Protein AF-A0A4S4DAQ2-F1 (afdb_monomer_lite)

Sequence (140 aa):
MPAEISKAKQNSENAVLAWLSIIAYRNKDKKPGEKLVSVSNVVKEHWASYGRNFFSRYDYEECESEGANKMIDYLRDLVSKSKSGDKYGKFENAYIEQFEPDVSKHDMDAQTALKPLIDPALSVSKLKDFTGREKPTVIT

Radius of gyration: 20.86 Å; chains: 1; bounding box: 47×34×51 Å

Secondary structure (DSSP, 8-state):
-HHHHHHHHHHHHHHHHHHHHHHHHHTTTPPTTSPPPPHHHHHHHHHHHH-EEEE--EE--S--HHHHHHHHHHHHHHHHH--TT--BTTBSS--SEEEE--GGGTTS-HHHHHHHHHHHHHHHHTHHHHH--SS-SEE-

pLDDT: mean 87.18, std 13.5, range [43.41, 98.0]

InterPro domains:
  IPR036900 Alpha-D-phosphohexomutase, C-terminal domain superfamily [SSF55957] (52-140)
  IPR045244 Phosphoglucomutase [PTHR22573] (15-88)

Structure (mmCIF, N/CA/C/O backbone):
data_AF-A0A4S4DAQ2-F1
#
_entry.id   AF-A0A4S4DAQ2-F1
#
loop_
_atom_site.group_PDB
_atom_site.id
_atom_site.type_symbol
_atom_site.label_atom_id
_atom_site.label_alt_id
_atom_site.label_comp_id
_atom_site.label_asym_id
_atom_site.label_entity_id
_atom_site.label_seq_id
_atom_site.pdbx_PDB_ins_code
_atom_site.Cartn_x
_atom_site.Cartn_y
_atom_site.Cartn_z
_atom_site.occupancy
_atom_site.B_iso_or_equiv
_atom_site.auth_seq_id
_atom_site.auth_comp_id
_atom_site.auth_asym_id
_atom_site.auth_atom_id
_atom_site.pdbx_PDB_model_num
ATOM 1 N N . MET A 1 1 ? -25.386 -10.748 -9.721 1.00 51.75 1 MET A N 1
ATOM 2 C CA . MET A 1 1 ? -24.046 -11.241 -9.327 1.00 51.75 1 MET A CA 1
ATOM 3 C C . MET A 1 1 ? -23.146 -11.782 -10.456 1.00 51.75 1 MET A C 1
ATOM 5 O O . MET A 1 1 ? -21.947 -11.748 -10.235 1.00 51.75 1 MET A O 1
ATOM 9 N N . PRO A 1 2 ? -23.595 -12.206 -11.663 1.00 54.00 2 PRO A N 1
ATOM 10 C CA . PRO A 1 2 ? -22.649 -12.658 -12.710 1.00 54.00 2 PRO A CA 1
ATOM 11 C C . PRO A 1 2 ? -21.904 -11.534 -13.461 1.00 54.00 2 PRO A C 1
ATOM 13 O O . PRO A 1 2 ? -20.802 -11.741 -13.959 1.00 54.00 2 PRO A O 1
ATOM 16 N N . ALA A 1 3 ? -22.493 -10.338 -13.561 1.00 52.81 3 ALA A N 1
ATOM 17 C CA . ALA A 1 3 ? -21.988 -9.271 -14.434 1.00 52.81 3 ALA A CA 1
ATOM 18 C C . ALA A 1 3 ? -20.726 -8.546 -13.915 1.00 52.81 3 ALA A C 1
ATOM 20 O O . ALA A 1 3 ? -19.986 -7.966 -14.708 1.00 52.81 3 ALA A O 1
ATOM 21 N N . GLU A 1 4 ? -20.456 -8.576 -12.607 1.00 52.09 4 GLU A N 1
ATOM 22 C CA . GLU A 1 4 ? -19.314 -7.862 -12.008 1.00 52.09 4 GLU A CA 1
ATOM 23 C C . GLU A 1 4 ? -17.994 -8.628 -12.154 1.00 52.09 4 GLU A C 1
ATOM 25 O O . GLU A 1 4 ? -16.958 -8.026 -12.442 1.00 52.09 4 GLU A O 1
ATOM 30 N N . ILE A 1 5 ? -18.041 -9.963 -12.087 1.00 54.28 5 ILE A N 1
ATOM 31 C CA . ILE A 1 5 ? -16.864 -10.832 -12.252 1.00 54.28 5 ILE A CA 1
ATOM 32 C C . ILE A 1 5 ? -16.280 -10.696 -13.672 1.00 54.28 5 ILE A C 1
ATOM 34 O O . ILE A 1 5 ? -15.062 -10.671 -13.854 1.00 54.28 5 ILE A O 1
ATOM 38 N N . SER A 1 6 ? -17.137 -10.518 -14.684 1.00 58.50 6 SER A N 1
ATOM 39 C CA . SER A 1 6 ? -16.714 -10.337 -16.080 1.00 58.50 6 SER A CA 1
ATOM 40 C C . SER A 1 6 ? -15.967 -9.019 -16.323 1.00 58.50 6 SER A C 1
ATOM 42 O O . SER A 1 6 ? -15.062 -8.984 -17.154 1.00 58.50 6 SER A O 1
ATOM 44 N N . LYS A 1 7 ? -16.319 -7.937 -15.615 1.00 56.47 7 LYS A N 1
ATOM 45 C CA . LYS A 1 7 ? -15.657 -6.628 -15.766 1.00 56.47 7 LYS A CA 1
ATOM 46 C C . LYS A 1 7 ? -14.307 -6.581 -15.051 1.00 56.47 7 LYS A C 1
ATOM 48 O O . LYS A 1 7 ? -13.353 -6.039 -15.598 1.00 56.47 7 LYS A O 1
ATOM 53 N N . ALA A 1 8 ? -14.206 -7.183 -13.865 1.00 59.75 8 ALA A N 1
ATOM 54 C CA . ALA A 1 8 ? -12.947 -7.252 -13.121 1.00 59.75 8 ALA A CA 1
ATOM 55 C C . ALA A 1 8 ? -11.853 -8.002 -13.907 1.00 59.75 8 ALA A C 1
ATOM 57 O O . ALA A 1 8 ? -10.718 -7.534 -13.984 1.00 59.75 8 ALA A O 1
ATOM 58 N N . LYS A 1 9 ? -12.217 -9.110 -14.567 1.00 56.66 9 LYS A N 1
ATOM 59 C CA . LYS A 1 9 ? -11.291 -9.903 -15.389 1.00 56.66 9 LYS A CA 1
ATOM 60 C C . LYS A 1 9 ? -10.803 -9.148 -16.637 1.00 56.66 9 LYS A C 1
ATOM 62 O O . LY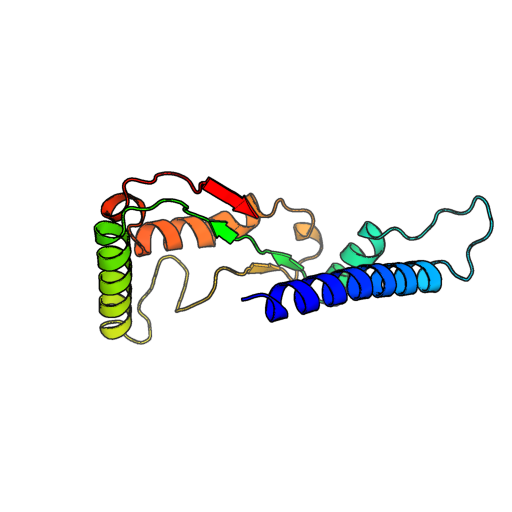S A 1 9 ? -9.604 -9.123 -16.910 1.00 56.66 9 LYS A O 1
ATOM 67 N N . GLN A 1 10 ? -11.706 -8.444 -17.327 1.00 58.31 10 GLN A N 1
ATOM 68 C CA . GLN A 1 10 ? -11.361 -7.588 -18.472 1.00 58.31 10 GLN A CA 1
ATOM 69 C C . GLN A 1 10 ? -10.384 -6.462 -18.084 1.00 58.31 10 GLN A C 1
ATOM 71 O O . GLN A 1 10 ? -9.480 -6.119 -18.846 1.00 58.31 10 GLN A O 1
ATOM 76 N N . ASN A 1 11 ? -10.534 -5.898 -16.882 1.00 66.50 11 ASN A N 1
ATOM 77 C CA . ASN A 1 11 ? -9.674 -4.819 -16.396 1.00 66.50 11 ASN A CA 1
ATOM 78 C C . ASN A 1 11 ? -8.256 -5.302 -16.051 1.00 66.50 11 ASN A C 1
ATOM 80 O O . ASN A 1 11 ? -7.293 -4.576 -16.303 1.00 66.50 11 ASN A O 1
ATOM 84 N N . SER A 1 12 ? -8.102 -6.522 -15.523 1.00 75.69 12 SER A N 1
ATOM 85 C CA . SER A 1 12 ? -6.775 -7.077 -15.217 1.00 75.69 12 SER A CA 1
ATOM 86 C C . SER A 1 12 ? -5.938 -7.357 -16.468 1.00 75.69 12 SER A C 1
ATOM 88 O O . SER A 1 12 ? -4.742 -7.075 -16.479 1.00 75.69 12 SER A O 1
ATOM 90 N N . GLU A 1 13 ? -6.557 -7.842 -17.545 1.00 84.12 13 GLU A N 1
ATOM 91 C CA . GLU A 1 13 ? -5.861 -8.112 -18.811 1.00 84.12 13 GLU A CA 1
ATOM 92 C C . GLU A 1 13 ? -5.357 -6.808 -19.452 1.00 84.12 13 GLU A C 1
ATOM 94 O O . GLU A 1 13 ? -4.206 -6.721 -19.888 1.00 84.12 13 GLU A O 1
ATOM 99 N N . ASN A 1 14 ? -6.172 -5.749 -19.400 1.00 90.38 14 ASN A N 1
ATOM 100 C CA . ASN A 1 14 ? -5.787 -4.418 -19.871 1.00 90.38 14 ASN A CA 1
ATOM 101 C C . ASN A 1 14 ? -4.612 -3.827 -19.074 1.00 90.38 14 ASN A C 1
ATOM 103 O O . ASN A 1 14 ? -3.745 -3.179 -19.659 1.00 90.38 14 ASN A O 1
ATOM 107 N N . ALA A 1 15 ? -4.541 -4.065 -17.760 1.00 92.25 15 ALA A N 1
ATOM 108 C CA . ALA A 1 15 ? -3.432 -3.588 -16.932 1.00 92.25 15 ALA A CA 1
ATOM 109 C C . ALA A 1 15 ? -2.102 -4.265 -17.299 1.00 92.25 15 ALA A C 1
ATOM 111 O O . ALA A 1 15 ? -1.068 -3.596 -17.379 1.00 92.25 15 ALA A O 1
ATOM 112 N N . VAL A 1 16 ? -2.129 -5.573 -17.576 1.00 94.56 16 VAL A N 1
ATOM 113 C CA . VAL A 1 16 ? -0.942 -6.309 -18.036 1.00 94.56 16 VAL A CA 1
ATOM 114 C C . VAL A 1 16 ? -0.473 -5.762 -19.382 1.00 94.56 16 VAL A C 1
ATOM 116 O O . VAL A 1 16 ? 0.702 -5.431 -19.528 1.00 94.56 16 VAL A O 1
ATOM 119 N N . LEU A 1 17 ? -1.380 -5.595 -20.347 1.00 95.44 17 LEU A N 1
ATOM 120 C CA . LEU A 1 17 ? -1.038 -5.046 -21.663 1.00 95.44 17 LEU A CA 1
ATOM 121 C C . LEU A 1 17 ? -0.520 -3.604 -21.584 1.00 95.44 17 LEU A C 1
ATOM 123 O O . LEU A 1 17 ? 0.417 -3.251 -22.304 1.00 95.44 17 LEU A O 1
ATOM 127 N N . ALA A 1 18 ? -1.067 -2.781 -20.687 1.00 95.75 18 ALA A N 1
ATOM 128 C CA . ALA A 1 18 ? -0.572 -1.428 -20.448 1.00 95.75 18 ALA A CA 1
ATOM 129 C C . ALA A 1 18 ? 0.871 -1.441 -19.918 1.00 95.75 18 ALA A C 1
ATOM 131 O O . ALA A 1 18 ? 1.735 -0.752 -20.465 1.00 95.75 18 ALA A O 1
ATOM 132 N N . TRP A 1 19 ? 1.171 -2.272 -18.915 1.00 97.00 19 TRP A N 1
ATOM 133 C CA . TRP A 1 19 ? 2.535 -2.414 -18.397 1.00 97.00 19 TRP A CA 1
ATOM 134 C C . TRP A 1 19 ? 3.503 -2.977 -19.435 1.00 97.00 19 TRP A C 1
ATOM 136 O O . TRP A 1 19 ? 4.611 -2.459 -19.575 1.00 97.00 19 TRP A O 1
ATOM 146 N N . LEU A 1 20 ? 3.087 -3.981 -20.210 1.00 97.12 20 LEU A N 1
ATOM 147 C CA . LEU A 1 20 ? 3.895 -4.508 -21.310 1.00 97.12 20 LEU A CA 1
ATOM 148 C C . LEU A 1 20 ? 4.182 -3.431 -22.362 1.00 97.12 20 LEU A C 1
ATOM 150 O O . LEU A 1 20 ? 5.312 -3.335 -22.831 1.00 97.12 20 LEU A O 1
ATOM 154 N N . SER A 1 21 ? 3.208 -2.572 -22.671 1.00 97.69 21 SER A N 1
ATOM 155 C CA . SER A 1 21 ? 3.388 -1.446 -23.596 1.00 97.69 21 SER A CA 1
ATOM 156 C C . SER A 1 21 ? 4.398 -0.424 -23.065 1.00 97.69 21 SER A C 1
ATOM 158 O O . SER A 1 21 ? 5.283 0.006 -23.804 1.00 97.69 21 SER A O 1
ATOM 160 N N . ILE A 1 22 ? 4.321 -0.077 -21.773 1.00 97.81 22 ILE A N 1
ATOM 161 C CA . ILE A 1 22 ? 5.289 0.814 -21.115 1.00 97.81 22 ILE A CA 1
ATOM 162 C C . ILE A 1 22 ? 6.694 0.210 -21.185 1.00 97.81 22 ILE A C 1
ATOM 164 O O . ILE A 1 22 ? 7.631 0.880 -21.613 1.00 97.81 22 ILE A O 1
ATOM 168 N N . ILE A 1 23 ? 6.852 -1.057 -20.796 1.00 97.38 23 ILE A N 1
ATOM 169 C CA . ILE A 1 23 ? 8.157 -1.728 -20.780 1.00 97.38 23 ILE A CA 1
ATOM 170 C C . ILE A 1 23 ? 8.728 -1.878 -22.192 1.00 97.38 23 ILE A C 1
ATOM 172 O O . ILE A 1 23 ? 9.919 -1.624 -22.385 1.00 97.38 23 ILE A O 1
ATOM 176 N N . ALA A 1 24 ? 7.901 -2.225 -23.181 1.00 96.94 24 ALA A N 1
ATOM 177 C CA . ALA A 1 24 ? 8.312 -2.297 -24.579 1.00 96.94 24 ALA A CA 1
ATOM 178 C C . ALA A 1 24 ? 8.796 -0.931 -25.081 1.00 96.94 24 ALA A C 1
ATOM 180 O O . ALA A 1 24 ? 9.896 -0.828 -25.619 1.00 96.94 24 ALA A O 1
ATOM 181 N N . TYR A 1 25 ? 8.034 0.138 -24.831 1.00 97.88 25 TYR A N 1
ATOM 182 C CA . TYR A 1 25 ? 8.418 1.490 -25.233 1.00 97.88 25 TYR A CA 1
ATOM 183 C C . TYR A 1 25 ? 9.718 1.957 -24.561 1.00 97.88 25 TYR A C 1
ATOM 185 O O . TYR A 1 25 ? 10.592 2.515 -25.221 1.00 97.88 25 TYR A O 1
ATOM 193 N N . ARG A 1 26 ? 9.885 1.687 -23.260 1.00 97.19 26 ARG A N 1
ATOM 194 C CA . ARG A 1 26 ? 11.090 2.032 -22.479 1.00 97.19 26 ARG A CA 1
ATOM 195 C C . ARG A 1 26 ? 12.353 1.308 -22.953 1.00 97.19 26 ARG A C 1
ATOM 197 O O . ARG A 1 26 ? 13.453 1.766 -22.656 1.00 97.19 26 ARG A O 1
ATOM 204 N N . ASN A 1 27 ? 12.200 0.197 -23.672 1.00 97.56 27 ASN A N 1
ATOM 205 C CA . ASN A 1 27 ? 13.295 -0.629 -24.174 1.00 97.56 27 ASN A CA 1
ATOM 206 C C . ASN A 1 27 ? 13.396 -0.659 -25.708 1.00 97.56 27 ASN A C 1
ATOM 208 O O . ASN A 1 27 ? 14.212 -1.408 -26.233 1.00 97.56 27 ASN A O 1
ATOM 212 N N . LYS A 1 28 ? 12.609 0.148 -26.433 1.00 96.81 28 LYS A N 1
ATOM 213 C CA . LYS A 1 28 ? 12.497 0.094 -27.905 1.00 96.81 28 LYS A CA 1
ATOM 214 C C . LYS A 1 28 ? 13.824 0.287 -28.653 1.00 96.81 28 LYS A C 1
ATOM 216 O O . LYS A 1 28 ? 13.985 -0.235 -29.749 1.00 96.81 28 LYS A O 1
ATOM 221 N N . ASP A 1 29 ? 14.763 1.007 -28.040 1.00 96.69 29 ASP A N 1
ATOM 222 C CA . ASP A 1 29 ? 16.072 1.332 -28.617 1.00 96.69 29 ASP A CA 1
ATOM 223 C C . ASP A 1 29 ? 17.198 0.415 -28.093 1.00 96.69 29 ASP A C 1
ATOM 225 O O . ASP A 1 29 ? 18.366 0.610 -28.431 1.00 96.69 29 ASP A O 1
ATOM 229 N N . LYS A 1 30 ? 16.870 -0.576 -27.245 1.00 95.50 30 LYS A N 1
ATOM 230 C CA . LYS A 1 30 ? 17.844 -1.507 -26.659 1.00 95.50 30 LYS A CA 1
ATOM 231 C C . LYS A 1 30 ? 18.201 -2.623 -27.630 1.00 95.50 30 LYS A C 1
ATOM 233 O O . LYS A 1 30 ? 17.331 -3.230 -28.253 1.00 95.50 30 LYS A O 1
ATOM 238 N N . LYS A 1 31 ? 19.491 -2.940 -27.715 1.00 94.44 31 LYS A N 1
ATOM 239 C CA . LYS A 1 31 ? 19.999 -4.043 -28.545 1.00 94.44 31 LYS A CA 1
ATOM 240 C C . LYS A 1 31 ? 20.034 -5.365 -27.769 1.00 94.44 31 LYS A C 1
ATOM 242 O O . LYS A 1 31 ? 20.133 -5.349 -26.540 1.00 94.44 31 LYS A O 1
ATOM 247 N N . PRO A 1 32 ? 20.008 -6.524 -28.458 1.00 92.50 32 PRO A N 1
ATOM 248 C CA . PRO A 1 32 ? 20.215 -7.816 -27.809 1.00 92.50 32 PRO A CA 1
ATOM 249 C C . PRO A 1 32 ? 21.508 -7.828 -26.981 1.00 92.50 32 PRO A C 1
ATOM 251 O O . PRO A 1 32 ? 22.571 -7.465 -27.478 1.00 92.50 32 PRO A O 1
ATOM 254 N N . GLY A 1 33 ? 21.403 -8.235 -25.715 1.00 92.12 33 GLY A N 1
ATOM 255 C CA . GLY A 1 33 ? 22.521 -8.254 -24.765 1.00 92.12 33 GLY A CA 1
ATOM 256 C C . GLY A 1 33 ? 22.695 -6.975 -23.937 1.00 92.12 33 GLY A C 1
ATOM 257 O O . GLY A 1 33 ? 23.444 -6.994 -22.962 1.00 92.12 33 GLY A O 1
ATOM 258 N N . GLU A 1 34 ? 21.992 -5.882 -24.250 1.00 95.81 34 GLU A N 1
ATOM 259 C CA . GLU A 1 34 ? 21.991 -4.688 -23.401 1.00 95.81 34 GLU A CA 1
ATOM 260 C C . GLU A 1 34 ? 21.097 -4.863 -22.167 1.00 95.81 34 GLU A C 1
ATOM 262 O O . GLU A 1 34 ? 20.073 -5.550 -22.188 1.00 95.81 34 GLU A O 1
ATOM 267 N N . LYS A 1 35 ? 21.458 -4.185 -21.071 1.00 95.69 35 LYS A N 1
ATOM 268 C CA . LYS A 1 35 ? 20.641 -4.169 -19.856 1.00 95.69 35 LYS A CA 1
ATOM 269 C C . LYS A 1 35 ? 19.311 -3.458 -20.125 1.00 95.69 35 LYS A C 1
ATOM 271 O O . LYS A 1 35 ? 19.286 -2.269 -20.457 1.00 95.69 35 LYS A O 1
ATOM 276 N N . LEU A 1 36 ? 18.221 -4.192 -19.930 1.00 96.44 36 LEU A N 1
ATOM 277 C CA . LEU A 1 36 ? 16.860 -3.685 -20.069 1.00 96.44 36 LEU A CA 1
ATOM 278 C C . LEU A 1 36 ? 16.439 -2.848 -18.852 1.00 96.44 36 LEU A C 1
ATOM 280 O O . LEU A 1 36 ? 16.869 -3.089 -17.722 1.00 96.44 36 LEU A O 1
ATOM 284 N N . VAL A 1 37 ? 15.554 -1.884 -19.095 1.00 97.19 37 VAL A N 1
ATOM 285 C CA . VAL A 1 37 ? 14.793 -1.162 -18.074 1.00 97.19 37 VAL A CA 1
ATOM 286 C C . VAL A 1 37 ? 13.731 -2.108 -17.518 1.00 97.19 37 VAL A C 1
ATOM 288 O O . VAL A 1 37 ? 12.843 -2.551 -18.249 1.00 97.19 37 VAL A O 1
ATOM 291 N N . SER A 1 38 ? 13.831 -2.419 -16.227 1.00 97.06 38 SER A N 1
ATOM 292 C CA . SER A 1 38 ? 12.876 -3.272 -15.512 1.00 97.06 38 SER A CA 1
ATOM 293 C C . SER A 1 38 ? 11.685 -2.478 -14.970 1.00 97.06 38 SER A C 1
ATOM 295 O O . SER A 1 38 ? 11.754 -1.257 -14.830 1.00 97.06 38 SER A O 1
ATOM 297 N N . VAL A 1 39 ? 10.620 -3.175 -14.558 1.00 97.62 39 VAL A N 1
ATOM 298 C CA . VAL A 1 39 ? 9.497 -2.569 -13.815 1.00 97.62 39 VAL A CA 1
ATOM 299 C C . VAL A 1 39 ? 9.995 -1.816 -12.577 1.00 97.62 39 VAL A C 1
ATOM 301 O O . VAL A 1 39 ? 9.563 -0.693 -12.337 1.00 97.62 39 VAL A O 1
ATOM 304 N N . SER A 1 40 ? 10.960 -2.377 -11.837 1.00 96.69 40 SER A N 1
ATOM 305 C CA . SER A 1 40 ? 11.546 -1.710 -10.667 1.00 96.69 40 SER A CA 1
ATOM 306 C C . SER A 1 40 ? 12.218 -0.387 -11.038 1.00 96.69 40 SER A C 1
ATOM 308 O O . SER A 1 40 ? 12.043 0.598 -10.328 1.00 96.69 40 SER A O 1
ATOM 310 N N . ASN A 1 41 ? 12.925 -0.325 -12.173 1.00 97.44 41 ASN A N 1
ATOM 311 C CA . ASN A 1 41 ? 13.506 0.933 -12.647 1.00 97.44 41 ASN A CA 1
ATOM 312 C C . ASN A 1 41 ? 12.417 1.959 -12.966 1.00 97.44 41 ASN A C 1
ATOM 314 O O . ASN A 1 41 ? 12.512 3.093 -12.511 1.00 97.44 41 ASN A O 1
ATOM 318 N N . VAL A 1 42 ? 11.356 1.547 -13.670 1.00 98.00 42 VAL A N 1
ATOM 319 C CA . VAL A 1 42 ? 10.234 2.440 -13.999 1.00 98.00 42 VAL A CA 1
ATOM 320 C C . VAL A 1 42 ? 9.586 3.010 -12.740 1.00 98.00 42 VAL A C 1
ATOM 322 O O . VAL A 1 42 ? 9.359 4.215 -12.664 1.00 98.00 42 VAL A O 1
ATOM 325 N N . VAL A 1 43 ? 9.319 2.160 -11.749 1.00 97.12 43 VAL A N 1
ATOM 326 C CA . VAL A 1 43 ? 8.694 2.563 -10.485 1.00 97.12 43 VAL A CA 1
ATOM 327 C C . VAL A 1 43 ? 9.611 3.482 -9.676 1.00 97.12 43 VAL A C 1
ATOM 329 O O . VAL A 1 43 ? 9.157 4.523 -9.213 1.00 97.12 43 VAL A O 1
ATOM 332 N N . LYS A 1 44 ? 10.905 3.161 -9.552 1.00 96.69 44 LYS A N 1
ATOM 333 C CA . LYS A 1 44 ? 11.864 4.006 -8.822 1.00 96.69 44 LYS A CA 1
ATOM 334 C C . LYS A 1 44 ? 12.059 5.372 -9.478 1.00 96.69 44 LYS A C 1
ATOM 336 O O . LYS A 1 44 ? 12.127 6.373 -8.777 1.00 96.69 44 LYS A O 1
ATOM 341 N N . GLU A 1 45 ? 12.102 5.438 -10.807 1.00 97.31 45 GLU A N 1
ATOM 342 C CA . GLU A 1 45 ? 12.161 6.712 -11.536 1.00 97.31 45 GLU A CA 1
ATOM 343 C C . GLU A 1 45 ? 10.872 7.532 -11.366 1.00 97.31 45 GLU A C 1
ATOM 345 O O . GLU A 1 45 ? 10.928 8.756 -11.236 1.00 97.31 45 GLU A O 1
ATOM 350 N N . HIS A 1 46 ? 9.713 6.867 -11.323 1.00 97.31 46 HIS A N 1
ATOM 351 C CA . HIS A 1 46 ? 8.440 7.518 -11.024 1.00 97.31 46 HIS A CA 1
ATOM 352 C C . HIS A 1 46 ? 8.435 8.099 -9.605 1.00 97.31 46 HIS A C 1
ATOM 354 O O . HIS A 1 46 ? 8.133 9.277 -9.440 1.00 97.31 46 HIS A O 1
ATOM 360 N N . TRP A 1 47 ? 8.847 7.323 -8.596 1.00 97.88 47 TRP A N 1
ATOM 361 C CA . TRP A 1 47 ? 8.974 7.820 -7.224 1.00 97.88 47 TRP A CA 1
ATOM 362 C C . TRP A 1 47 ? 9.969 8.972 -7.116 1.00 97.88 47 TRP A C 1
ATOM 364 O O . TRP A 1 47 ? 9.664 9.974 -6.483 1.00 97.88 47 TRP A O 1
ATOM 374 N N . ALA A 1 48 ? 11.116 8.896 -7.790 1.00 96.62 48 ALA A N 1
ATOM 375 C CA . ALA A 1 48 ? 12.081 9.991 -7.797 1.00 96.62 48 ALA A CA 1
ATOM 376 C C . ALA A 1 48 ? 11.508 11.289 -8.398 1.00 96.62 48 ALA A C 1
ATOM 378 O O . ALA A 1 48 ? 11.903 12.378 -7.990 1.00 96.62 48 ALA A O 1
ATOM 379 N N . SER A 1 49 ? 10.577 11.179 -9.351 1.00 96.94 49 SER A N 1
ATOM 380 C CA . SER A 1 49 ? 9.967 12.332 -10.025 1.00 96.94 49 SER A CA 1
ATOM 381 C C . SER A 1 49 ? 8.774 12.915 -9.264 1.00 96.94 49 SER A C 1
ATOM 383 O O . SER A 1 49 ? 8.568 14.126 -9.290 1.00 96.94 49 SER A O 1
ATOM 385 N N . TYR A 1 50 ? 7.975 12.066 -8.612 1.00 96.88 50 TYR A N 1
ATOM 386 C CA . TYR A 1 50 ? 6.671 12.447 -8.052 1.00 96.88 50 TYR A CA 1
ATOM 387 C C . TYR A 1 50 ? 6.538 12.212 -6.542 1.00 96.88 50 TYR A C 1
ATOM 389 O O . TYR A 1 50 ? 5.510 12.552 -5.965 1.00 96.88 50 TYR A O 1
ATOM 397 N N . GLY A 1 51 ? 7.562 11.657 -5.895 1.00 96.00 51 GLY A N 1
ATOM 398 C CA . GLY A 1 51 ? 7.502 11.136 -4.532 1.00 96.00 51 GLY A CA 1
ATOM 399 C C . GLY A 1 51 ? 6.898 9.728 -4.460 1.00 96.00 51 GLY A C 1
ATOM 400 O O . GLY A 1 51 ? 6.312 9.218 -5.420 1.00 96.00 51 GLY A O 1
ATOM 401 N N . ARG A 1 52 ? 7.058 9.074 -3.305 1.00 96.19 52 ARG A N 1
ATOM 402 C CA . ARG A 1 52 ? 6.502 7.741 -3.030 1.00 96.19 52 ARG A CA 1
ATOM 403 C C . ARG A 1 52 ? 5.340 7.861 -2.051 1.00 96.19 52 ARG A C 1
ATOM 405 O O . ARG A 1 52 ? 5.510 8.399 -0.966 1.00 96.19 52 ARG A O 1
ATOM 412 N N . ASN A 1 53 ? 4.195 7.282 -2.398 1.00 93.75 53 ASN A N 1
ATOM 413 C CA . ASN A 1 53 ? 3.123 7.029 -1.439 1.00 93.75 53 ASN A CA 1
ATOM 414 C C . ASN A 1 53 ? 3.285 5.622 -0.866 1.00 93.75 53 ASN A C 1
ATOM 416 O O . ASN A 1 53 ? 3.188 4.627 -1.590 1.00 93.75 53 ASN A O 1
ATOM 420 N N . PHE A 1 54 ? 3.573 5.532 0.428 1.00 92.88 54 PHE A N 1
ATOM 421 C CA . PHE A 1 54 ? 3.484 4.275 1.153 1.00 92.88 54 PHE A CA 1
ATOM 422 C C . PHE A 1 54 ? 2.016 3.959 1.424 1.00 92.88 54 PHE A C 1
ATOM 424 O O . PHE A 1 54 ? 1.268 4.808 1.911 1.00 92.88 54 PHE A O 1
ATOM 431 N N . PHE A 1 55 ? 1.627 2.725 1.122 1.00 90.00 55 PHE A N 1
ATOM 432 C CA . PHE A 1 55 ? 0.268 2.230 1.271 1.00 90.00 55 PHE A CA 1
ATOM 433 C C . PHE A 1 55 ? 0.304 0.814 1.839 1.00 90.00 55 PHE A C 1
ATOM 435 O O . PHE A 1 55 ? 1.172 0.024 1.466 1.00 90.00 55 PHE A O 1
ATOM 442 N N . SER A 1 56 ? -0.631 0.506 2.732 1.00 88.81 56 SER A N 1
ATOM 443 C CA . SER A 1 56 ? -0.927 -0.862 3.140 1.00 88.81 56 SER A CA 1
ATOM 444 C C . SER A 1 56 ? -2.383 -0.958 3.583 1.00 88.81 56 SER A C 1
ATOM 446 O O . SER A 1 56 ? -2.953 0.024 4.066 1.00 88.81 56 SER A O 1
ATOM 448 N N . ARG A 1 57 ? -2.988 -2.136 3.435 1.00 90.44 57 ARG A N 1
ATOM 449 C CA . ARG A 1 57 ? -4.349 -2.418 3.895 1.00 90.44 57 ARG A CA 1
ATOM 450 C C . ARG A 1 57 ? -4.343 -3.576 4.881 1.00 90.44 57 ARG A C 1
ATOM 452 O O . ARG A 1 57 ? -3.738 -4.611 4.620 1.00 90.44 57 ARG A O 1
ATOM 459 N N . TYR A 1 58 ? -5.012 -3.372 6.011 1.00 92.38 58 TYR A N 1
ATOM 460 C CA . TYR A 1 58 ? -5.136 -4.349 7.087 1.00 92.38 58 TYR A CA 1
ATOM 461 C C . TYR A 1 58 ? -6.549 -4.921 7.073 1.00 92.38 58 TYR A C 1
ATOM 463 O O . TYR A 1 58 ? -7.502 -4.226 7.429 1.00 92.38 58 TYR A O 1
ATOM 471 N N . ASP A 1 59 ? -6.671 -6.185 6.688 1.00 91.88 59 ASP A N 1
ATOM 472 C CA . ASP A 1 59 ? -7.952 -6.873 6.597 1.00 91.88 59 ASP A CA 1
ATOM 473 C C . ASP A 1 59 ? -8.128 -7.769 7.839 1.00 91.88 59 ASP A C 1
ATOM 475 O O . ASP A 1 59 ? -7.378 -8.722 8.073 1.00 91.88 59 ASP A O 1
ATOM 479 N N . TYR A 1 60 ? -9.109 -7.423 8.676 1.00 92.62 60 TYR A N 1
ATOM 480 C CA . TYR A 1 60 ? -9.525 -8.197 9.849 1.00 92.62 60 TYR A CA 1
ATOM 481 C C . TYR A 1 60 ? -10.779 -8.991 9.493 1.00 92.62 60 TYR A C 1
ATOM 483 O O . TYR A 1 60 ? -11.902 -8.494 9.590 1.00 92.62 60 TYR A O 1
ATOM 491 N N . GLU A 1 61 ? -10.566 -10.213 9.024 1.00 90.75 61 GLU A N 1
ATOM 492 C CA . GLU A 1 61 ? -11.638 -11.076 8.538 1.00 90.75 61 GLU A CA 1
ATOM 493 C C . GLU A 1 61 ? -12.313 -11.842 9.682 1.00 90.75 61 GLU A C 1
ATOM 495 O O . GLU A 1 61 ? -11.725 -12.059 10.746 1.00 90.75 61 GLU A O 1
ATOM 500 N N . GLU A 1 62 ? -13.559 -12.263 9.448 1.00 91.69 62 GLU A N 1
ATOM 501 C CA . GLU A 1 62 ? -14.342 -13.088 10.381 1.00 91.69 62 GLU A CA 1
ATOM 502 C C . GLU A 1 62 ? -14.500 -12.454 11.780 1.00 91.69 62 GLU A C 1
ATOM 504 O O . GLU A 1 62 ? -14.477 -13.128 12.812 1.00 91.69 62 GLU A 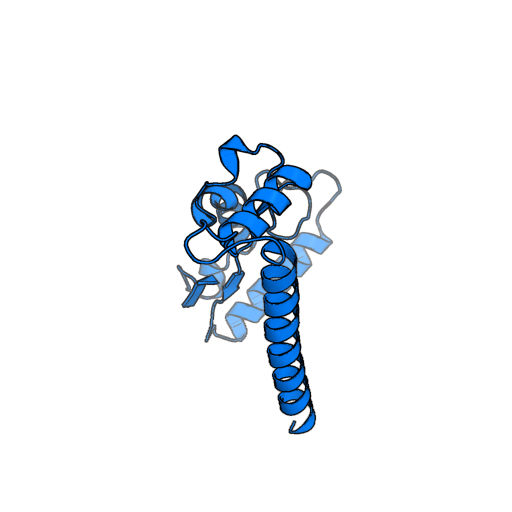O 1
ATOM 509 N N . CYS A 1 63 ? -14.626 -11.128 11.842 1.00 89.81 63 CYS A N 1
ATOM 510 C CA . CYS A 1 63 ? -14.977 -10.430 13.076 1.00 89.81 63 CYS A CA 1
ATOM 511 C C . CYS A 1 63 ? -16.450 -10.667 13.434 1.00 89.81 63 CYS A C 1
ATOM 513 O O . CYS A 1 63 ? -17.328 -10.557 12.576 1.00 89.81 63 CYS A O 1
ATOM 515 N N . GLU A 1 64 ? -16.726 -10.913 14.717 1.00 94.69 64 GLU A N 1
ATOM 516 C CA . GLU A 1 64 ? -18.097 -10.982 15.223 1.00 94.69 64 GLU A CA 1
ATOM 517 C C . GLU A 1 64 ? -18.841 -9.672 14.944 1.00 94.69 64 GLU A C 1
ATOM 519 O O . GLU A 1 64 ? -18.371 -8.578 15.283 1.00 94.69 64 GLU A O 1
ATOM 524 N N . SER A 1 65 ? -20.018 -9.783 14.323 1.00 94.75 65 SER A N 1
ATOM 525 C CA . SER A 1 65 ? -20.750 -8.620 13.800 1.00 94.75 65 SER A CA 1
ATOM 526 C C . SER A 1 65 ? -21.147 -7.644 14.905 1.00 94.75 65 SER A C 1
ATOM 528 O O . SER A 1 65 ? -21.096 -6.433 14.707 1.00 94.75 65 SER A O 1
ATOM 530 N N . GLU A 1 66 ? -21.504 -8.148 16.088 1.00 96.12 66 GLU A N 1
ATOM 531 C CA . GLU A 1 66 ? -21.870 -7.300 17.224 1.00 96.12 66 GLU A CA 1
ATOM 532 C C . GLU A 1 66 ? -20.703 -6.402 17.664 1.00 96.12 66 GLU A C 1
ATOM 534 O O . GLU A 1 66 ? -20.876 -5.194 17.829 1.00 96.12 66 GLU A O 1
ATOM 539 N N . GLY A 1 67 ? -19.506 -6.976 17.814 1.00 94.81 67 GLY A N 1
ATOM 540 C CA . GLY A 1 67 ? -18.301 -6.238 18.194 1.00 94.81 67 GLY A CA 1
ATOM 541 C C . GLY A 1 67 ? -17.882 -5.228 17.127 1.00 94.81 67 GLY A C 1
ATOM 542 O O . GLY A 1 67 ? -17.654 -4.057 17.431 1.00 94.81 67 GLY A O 1
ATOM 543 N N . ALA A 1 68 ? -17.864 -5.651 15.861 1.00 93.88 68 ALA A N 1
ATOM 544 C CA . ALA A 1 68 ? -17.528 -4.780 14.736 1.00 93.88 68 ALA A CA 1
ATOM 545 C C . ALA A 1 68 ? -18.497 -3.591 14.604 1.00 93.88 68 ALA A C 1
ATOM 547 O O . ALA A 1 68 ? -18.060 -2.457 14.405 1.00 93.88 68 ALA A O 1
ATOM 548 N N . ASN A 1 69 ? -19.802 -3.815 14.784 1.00 96.50 69 ASN A N 1
ATOM 549 C CA . ASN A 1 69 ? -20.796 -2.742 14.750 1.00 96.50 69 ASN A CA 1
ATOM 550 C C . ASN A 1 69 ? -20.586 -1.740 15.891 1.00 96.50 69 ASN A C 1
ATOM 552 O O . ASN A 1 69 ? -20.555 -0.537 15.642 1.00 96.50 69 ASN A O 1
ATOM 556 N N . LYS A 1 70 ? -20.339 -2.221 17.120 1.00 97.38 70 LYS A N 1
ATOM 557 C CA . LYS A 1 70 ? -20.027 -1.352 18.268 1.00 97.38 70 LYS A CA 1
ATOM 558 C C . LYS A 1 70 ? -18.778 -0.501 18.028 1.00 97.38 70 LYS A C 1
ATOM 560 O O . LYS A 1 70 ? -18.777 0.675 18.381 1.00 97.38 70 LYS A O 1
ATOM 565 N N . MET A 1 71 ? -17.746 -1.065 17.397 1.00 96.00 71 MET A N 1
ATOM 566 C CA . MET A 1 71 ? -16.539 -0.325 17.015 1.00 96.00 71 MET A CA 1
ATOM 567 C C . MET A 1 71 ? -16.857 0.813 16.040 1.00 96.00 71 MET A C 1
ATOM 569 O O . MET A 1 71 ? -16.401 1.940 16.226 1.00 96.00 71 MET A O 1
ATOM 573 N N . ILE A 1 72 ? -17.645 0.531 15.001 1.00 95.25 72 ILE A N 1
ATOM 574 C CA . ILE A 1 72 ? -18.017 1.533 14.000 1.00 95.25 72 ILE A CA 1
ATOM 575 C C . ILE A 1 72 ? -18.898 2.624 14.611 1.00 95.25 72 ILE A C 1
ATOM 577 O O . ILE A 1 72 ? -18.676 3.801 14.334 1.00 95.25 72 ILE A O 1
ATOM 581 N N . ASP A 1 73 ? -19.859 2.270 15.460 1.00 97.12 73 ASP A N 1
ATOM 582 C CA . ASP A 1 73 ? -20.706 3.254 16.139 1.00 97.12 73 ASP A CA 1
ATOM 583 C C . ASP A 1 73 ? -19.898 4.117 17.113 1.00 97.12 73 ASP A C 1
ATOM 585 O O . ASP A 1 73 ? -20.083 5.334 17.150 1.00 97.12 73 ASP A O 1
ATOM 589 N N . TYR A 1 74 ? -18.930 3.526 17.819 1.00 95.50 74 TYR A N 1
ATOM 590 C CA . TYR A 1 74 ? -17.961 4.264 18.627 1.00 95.50 74 TYR A CA 1
ATOM 591 C C . TYR A 1 74 ? -17.141 5.255 17.790 1.00 95.50 74 TYR A C 1
ATOM 593 O O . TYR A 1 74 ? -17.007 6.416 18.173 1.00 95.50 74 TYR A O 1
ATOM 601 N N . LEU A 1 75 ? -16.623 4.834 16.633 1.00 92.25 75 LEU A N 1
ATOM 602 C CA . LEU A 1 75 ? -15.877 5.712 15.728 1.00 92.25 75 LEU A CA 1
ATOM 603 C C . LEU A 1 75 ? -16.752 6.839 15.160 1.00 92.25 75 LEU A C 1
ATOM 605 O O . LEU A 1 75 ? -16.306 7.983 15.091 1.00 92.25 75 LEU A O 1
ATOM 609 N N . ARG A 1 76 ? -18.006 6.549 14.789 1.00 93.19 76 ARG A N 1
ATOM 610 C CA . ARG A 1 76 ? -18.975 7.563 14.335 1.00 93.19 76 ARG A CA 1
ATOM 611 C C . ARG A 1 76 ? -19.249 8.593 15.423 1.00 93.19 76 ARG A C 1
ATOM 613 O O . ARG A 1 76 ? -19.226 9.790 15.147 1.00 93.19 76 ARG A O 1
ATOM 620 N N . ASP A 1 77 ? -19.476 8.132 16.649 1.00 94.06 77 ASP A N 1
ATOM 621 C CA . ASP A 1 77 ? -19.687 8.994 17.809 1.00 94.06 77 ASP A CA 1
ATOM 622 C C . ASP A 1 77 ? -18.450 9.864 18.087 1.00 94.06 77 ASP A C 1
ATOM 624 O O . ASP A 1 77 ? -18.576 11.082 18.228 1.00 94.06 77 ASP A O 1
ATOM 628 N N . LEU A 1 78 ? -17.251 9.271 18.057 1.00 89.75 78 LEU A N 1
ATOM 629 C CA . LEU A 1 78 ? -15.978 9.972 18.228 1.00 89.75 78 LEU A CA 1
ATOM 630 C C . LEU A 1 78 ? -15.799 11.090 17.192 1.00 89.75 78 LEU A C 1
ATOM 632 O O . LEU A 1 78 ? -15.501 12.222 17.566 1.00 89.75 78 LEU A O 1
ATOM 636 N N . VAL A 1 79 ? -16.032 10.796 15.910 1.00 87.12 79 VAL A N 1
ATOM 637 C CA . VAL A 1 79 ? -15.948 11.786 14.825 1.00 87.12 79 VAL A CA 1
ATOM 638 C C . VAL A 1 79 ? -17.018 12.867 14.983 1.00 87.12 79 VAL A C 1
ATOM 640 O O . VAL A 1 79 ? -16.715 14.045 14.814 1.00 87.12 79 VAL A O 1
ATOM 643 N N . SER A 1 80 ? -18.246 12.510 15.369 1.00 89.88 80 SER A N 1
ATOM 644 C CA . SER A 1 80 ? -19.331 13.486 15.566 1.00 89.88 80 SER A CA 1
ATOM 645 C C . SER A 1 80 ? -19.053 14.487 16.696 1.00 89.88 80 SER A C 1
ATOM 647 O O . SER A 1 80 ? -19.524 15.623 16.653 1.00 89.88 80 SER A O 1
ATOM 649 N N . LYS A 1 81 ? -18.274 14.068 17.699 1.00 88.06 81 LYS A N 1
ATOM 650 C CA . LYS A 1 81 ? -17.865 14.884 18.849 1.00 88.06 81 LYS A CA 1
ATOM 651 C C . LYS A 1 81 ? -16.541 15.607 18.624 1.00 88.06 81 LYS A C 1
ATOM 653 O O . LYS A 1 81 ? -16.216 16.499 19.410 1.00 88.06 81 LYS A O 1
ATOM 658 N N . SER A 1 82 ? -15.798 15.216 17.589 1.00 84.19 82 SER A N 1
ATOM 659 C CA . SER A 1 82 ? -14.508 15.807 17.258 1.00 84.19 82 SER A CA 1
ATOM 660 C C . SER A 1 82 ? -14.658 17.277 16.874 1.00 84.19 82 SER A C 1
ATOM 662 O O . SER A 1 82 ? -15.634 17.696 16.246 1.00 84.19 82 SER A O 1
ATOM 664 N N . LYS A 1 83 ? -13.678 18.078 17.272 1.00 80.38 83 LYS A N 1
ATOM 665 C CA . LYS A 1 83 ? -13.569 19.494 16.934 1.00 80.38 83 LYS A CA 1
ATOM 666 C C . LYS A 1 83 ? -12.291 19.732 16.151 1.00 80.38 83 LYS A C 1
ATOM 668 O O . LYS A 1 83 ? -11.323 18.981 16.240 1.00 80.38 83 LYS A O 1
ATOM 673 N N . SER A 1 84 ? -12.275 20.827 15.397 1.00 71.81 84 SER A N 1
ATOM 674 C CA . SER A 1 84 ? -11.057 21.281 14.730 1.00 71.81 84 SER A CA 1
ATOM 675 C C . SER A 1 84 ? -9.933 21.451 15.759 1.00 71.81 84 SER A C 1
ATOM 677 O O . SER A 1 84 ? -10.093 22.199 16.723 1.00 71.81 84 SER A O 1
ATOM 679 N N . GLY A 1 85 ? -8.808 20.768 15.539 1.00 68.44 85 GLY A N 1
ATOM 680 C CA . GLY A 1 85 ? -7.650 20.756 16.439 1.00 68.44 85 GLY A CA 1
ATOM 681 C C . GLY A 1 85 ? -7.572 19.558 17.393 1.00 68.44 85 GLY A C 1
ATOM 682 O O . GLY A 1 85 ? -6.559 19.421 18.084 1.00 68.44 85 GLY A O 1
ATOM 683 N N . ASP A 1 86 ? -8.582 18.679 17.427 1.00 73.81 86 ASP A N 1
ATOM 684 C CA . ASP A 1 86 ? -8.478 17.404 18.140 1.00 73.81 86 ASP A CA 1
ATOM 685 C C . ASP A 1 86 ? -7.419 16.511 17.482 1.00 73.81 86 ASP A C 1
ATOM 687 O O . ASP A 1 86 ? -7.350 16.383 16.257 1.00 73.81 86 ASP A O 1
ATOM 691 N N . LYS A 1 87 ? -6.575 15.890 18.312 1.00 72.62 87 LYS A N 1
ATOM 692 C CA . LYS A 1 87 ? -5.434 15.090 17.857 1.00 72.62 87 LYS A CA 1
ATOM 693 C C . LYS A 1 87 ? -5.671 13.611 18.101 1.00 72.62 87 LYS A C 1
ATOM 695 O O . LYS A 1 87 ? -5.891 13.186 19.234 1.00 72.62 87 LYS A O 1
ATOM 700 N N . TYR A 1 88 ? -5.508 12.819 17.050 1.00 74.75 88 TYR A N 1
ATOM 701 C CA . TYR A 1 88 ? -5.579 11.363 17.089 1.00 74.75 88 TYR A CA 1
ATOM 702 C C . TYR A 1 88 ? -4.182 10.801 16.802 1.00 74.75 88 TYR A C 1
ATOM 704 O O . TYR A 1 88 ? -3.813 10.483 15.672 1.00 74.75 88 TYR A O 1
ATOM 712 N N . GLY A 1 89 ? -3.339 10.782 17.839 1.00 71.00 89 GLY A N 1
ATOM 713 C CA . GLY A 1 89 ? -1.897 10.578 17.685 1.00 71.00 89 GLY A CA 1
ATOM 714 C C . GLY A 1 89 ? -1.216 11.824 17.112 1.00 71.00 89 GLY A C 1
ATOM 715 O O . GLY A 1 89 ? -1.335 12.909 17.677 1.00 71.00 89 GLY A O 1
ATOM 716 N N . LYS A 1 90 ? -0.484 11.674 16.001 1.00 64.50 90 LYS A N 1
ATOM 717 C CA . LYS A 1 90 ? 0.128 12.803 15.272 1.00 64.50 90 LYS A CA 1
ATOM 718 C C . LYS A 1 90 ? -0.790 13.401 14.199 1.00 64.50 90 LYS A C 1
ATOM 720 O O . LYS A 1 90 ? -0.359 14.315 13.503 1.00 64.50 90 LYS A O 1
ATOM 725 N N . PHE A 1 91 ? -2.011 12.885 14.051 1.00 63.12 91 PHE A N 1
ATOM 726 C CA . PHE A 1 91 ? -2.860 13.178 12.900 1.00 63.12 91 PHE A CA 1
ATOM 727 C C . PHE A 1 91 ? -4.076 14.019 13.265 1.00 63.12 91 PHE A C 1
ATOM 729 O O . PHE A 1 91 ? -4.691 13.844 14.320 1.00 63.12 91 PHE A O 1
ATOM 736 N N . GLU A 1 92 ? -4.416 14.888 12.321 1.00 55.62 92 GLU A N 1
ATOM 737 C CA . GLU A 1 92 ? -5.708 15.543 12.164 1.00 55.62 92 GLU A CA 1
ATOM 738 C C . GLU A 1 92 ? -6.390 14.819 10.980 1.00 55.62 92 GLU A C 1
ATOM 740 O O . GLU A 1 92 ? -5.763 14.677 9.935 1.00 55.62 92 GLU A O 1
ATOM 745 N N . ASN A 1 93 ? -7.591 14.251 11.181 1.00 46.66 93 ASN A N 1
ATOM 746 C CA . ASN A 1 93 ? -8.434 13.490 10.224 1.00 46.66 93 ASN A CA 1
ATOM 747 C C . ASN A 1 93 ? -7.798 13.068 8.867 1.00 46.66 93 ASN A C 1
ATOM 749 O O . ASN A 1 93 ? -7.805 13.860 7.926 1.00 46.66 93 ASN A O 1
ATOM 753 N N . ALA A 1 94 ? -7.350 11.807 8.702 1.00 43.41 94 ALA A N 1
ATOM 754 C CA . ALA A 1 94 ? -6.836 11.309 7.410 1.00 43.41 94 ALA A CA 1
ATOM 755 C C . ALA A 1 94 ? -6.912 9.774 7.205 1.00 43.41 94 ALA A C 1
ATOM 757 O O . ALA A 1 94 ? -6.929 8.999 8.162 1.00 43.41 94 ALA A O 1
ATOM 758 N N . TYR A 1 95 ? -6.928 9.361 5.927 1.00 50.53 95 TYR A N 1
ATOM 759 C CA . TYR A 1 95 ? -6.673 7.994 5.440 1.00 50.53 95 TYR A CA 1
ATOM 760 C C . TYR A 1 95 ? -5.218 7.569 5.745 1.00 50.53 95 TYR A C 1
ATOM 762 O O . TYR A 1 95 ? -4.332 8.419 5.802 1.00 50.53 95 TYR A O 1
ATOM 770 N N . ILE A 1 96 ? -4.953 6.265 5.925 1.00 63.44 96 ILE A N 1
ATOM 771 C CA . ILE A 1 96 ? -3.594 5.738 6.168 1.00 63.44 96 ILE A CA 1
ATOM 772 C C . ILE A 1 96 ? -2.826 5.683 4.839 1.00 63.44 96 ILE A C 1
ATOM 774 O O . ILE A 1 96 ? -2.764 4.656 4.169 1.00 63.44 96 ILE A O 1
ATOM 778 N N . GLU A 1 97 ? -2.255 6.815 4.456 1.00 71.44 97 GLU A N 1
ATOM 779 C CA . GLU A 1 97 ? -1.295 6.955 3.363 1.00 71.44 97 GLU A CA 1
ATOM 780 C C . GLU A 1 97 ? -0.170 7.868 3.851 1.00 71.44 97 GLU A C 1
ATOM 782 O O . GLU A 1 97 ? -0.422 8.867 4.529 1.00 71.44 97 GLU A O 1
ATOM 787 N N . GLN A 1 98 ? 1.077 7.525 3.529 1.00 82.81 98 GLN A N 1
ATOM 788 C CA . GLN A 1 98 ? 2.220 8.372 3.856 1.00 82.81 98 GLN A CA 1
ATOM 789 C C . GLN A 1 98 ? 2.983 8.748 2.597 1.00 82.81 98 GLN A C 1
ATOM 791 O O . GLN A 1 98 ? 3.671 7.916 2.004 1.00 82.81 98 GLN A O 1
ATOM 796 N N . PHE A 1 99 ? 2.885 10.021 2.225 1.00 89.38 99 PHE A N 1
ATOM 797 C CA . PHE A 1 99 ? 3.689 10.597 1.159 1.00 89.38 99 PHE A CA 1
ATOM 798 C C . PHE A 1 99 ? 5.118 10.869 1.646 1.00 89.38 99 PHE A C 1
ATOM 800 O O . PHE A 1 99 ? 5.321 11.517 2.673 1.00 89.38 99 PHE A O 1
ATOM 807 N N . GLU A 1 100 ? 6.106 10.400 0.889 1.00 93.44 100 GLU A N 1
ATOM 808 C CA . GLU A 1 100 ? 7.527 10.620 1.134 1.00 93.44 100 GLU A CA 1
ATOM 809 C C . GLU A 1 100 ? 8.178 11.266 -0.101 1.00 93.44 100 GLU A C 1
ATOM 811 O O . GLU A 1 100 ? 8.358 10.603 -1.130 1.00 93.44 100 GLU A O 1
ATOM 816 N N . PRO A 1 101 ? 8.533 12.562 -0.039 1.00 92.94 101 PRO A N 1
ATOM 817 C CA . PRO A 1 101 ? 9.235 13.238 -1.126 1.00 92.94 101 PRO A CA 1
ATOM 818 C C . PRO A 1 101 ? 10.746 12.951 -1.148 1.00 92.94 101 PRO A C 1
ATOM 820 O O . PRO A 1 101 ? 11.374 13.137 -2.188 1.00 92.94 101 PRO A O 1
ATOM 823 N N . ASP A 1 102 ? 11.349 12.508 -0.040 1.00 93.69 102 ASP A N 1
ATOM 824 C CA . ASP A 1 102 ? 12.793 12.272 0.048 1.00 93.69 102 ASP A CA 1
ATOM 825 C C . ASP A 1 102 ? 13.186 10.934 -0.592 1.00 93.69 102 ASP A C 1
ATOM 827 O O . ASP A 1 102 ? 12.911 9.853 -0.065 1.00 93.69 102 ASP A O 1
ATOM 831 N N . VAL A 1 103 ? 13.900 11.014 -1.718 1.00 93.69 103 VAL A N 1
ATOM 832 C CA . VAL A 1 103 ? 14.355 9.850 -2.494 1.00 93.69 103 VAL A CA 1
ATOM 833 C C . VAL A 1 103 ? 15.207 8.890 -1.664 1.00 93.69 103 VAL A C 1
ATOM 835 O O . VAL A 1 103 ? 15.139 7.679 -1.869 1.00 93.69 103 VAL A O 1
ATOM 838 N N . SER A 1 104 ? 15.965 9.388 -0.681 1.00 95.44 104 SER A N 1
ATOM 839 C CA . SER A 1 104 ? 16.796 8.534 0.180 1.00 95.44 104 SER A CA 1
ATOM 840 C C . SER A 1 104 ? 15.974 7.597 1.073 1.00 95.44 104 SER A C 1
ATOM 842 O O . SER A 1 104 ? 16.482 6.579 1.542 1.00 95.44 104 SER A O 1
ATOM 844 N N . LYS A 1 105 ? 14.688 7.905 1.266 1.00 94.25 105 LYS A N 1
ATOM 845 C CA . LYS A 1 105 ? 13.746 7.128 2.077 1.00 94.25 105 LYS A CA 1
ATOM 846 C C . LYS A 1 105 ? 12.815 6.258 1.237 1.00 94.25 105 LYS A C 1
ATOM 848 O O . LYS A 1 105 ? 12.078 5.441 1.783 1.00 94.25 105 LYS A O 1
ATOM 853 N N . HIS A 1 106 ? 12.859 6.366 -0.092 1.00 94.94 106 HIS A N 1
ATOM 854 C CA . HIS A 1 106 ? 11.975 5.602 -0.979 1.00 94.94 106 HIS A CA 1
ATOM 855 C C . HIS A 1 106 ? 12.232 4.104 -0.971 1.00 94.94 106 HIS A C 1
ATOM 857 O O . HIS A 1 106 ? 11.357 3.381 -1.417 1.00 94.94 106 HIS A O 1
ATOM 863 N N . ASP A 1 107 ? 13.367 3.617 -0.475 1.00 93.69 107 ASP A N 1
ATOM 864 C CA . ASP A 1 107 ? 13.643 2.176 -0.361 1.00 93.69 107 ASP A CA 1
ATOM 865 C C . ASP A 1 107 ? 13.298 1.607 1.030 1.00 93.69 107 ASP A C 1
ATOM 867 O O . ASP A 1 107 ? 13.542 0.430 1.297 1.00 93.69 107 ASP A O 1
ATOM 871 N N . MET A 1 108 ? 12.689 2.408 1.9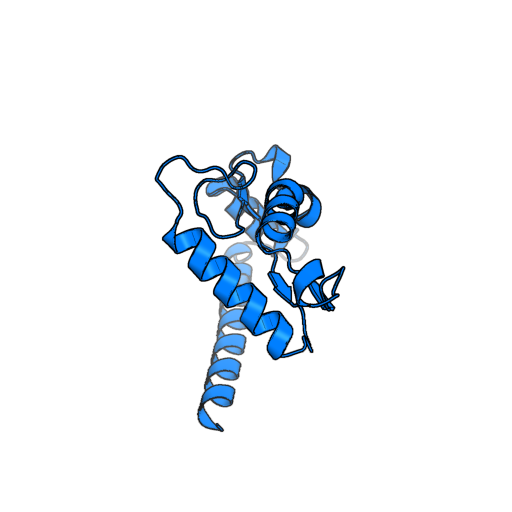15 1.00 93.56 108 MET A N 1
ATOM 872 C CA . MET A 1 108 ? 12.192 1.915 3.200 1.00 93.56 108 MET A CA 1
ATOM 873 C C . MET A 1 108 ? 11.114 0.839 3.012 1.00 93.56 108 MET A C 1
ATOM 875 O O . MET A 1 108 ? 10.330 0.848 2.053 1.00 93.56 108 MET A O 1
ATOM 879 N N . ASP A 1 109 ? 11.063 -0.078 3.976 1.00 92.75 109 ASP A N 1
ATOM 880 C CA . ASP A 1 109 ? 9.961 -1.018 4.122 1.00 92.75 109 ASP A CA 1
ATOM 881 C C . ASP A 1 109 ? 8.652 -0.268 4.432 1.00 92.75 109 ASP A C 1
ATOM 883 O O . ASP A 1 109 ? 8.631 0.681 5.221 1.00 92.75 109 ASP A O 1
ATOM 887 N N . ALA A 1 1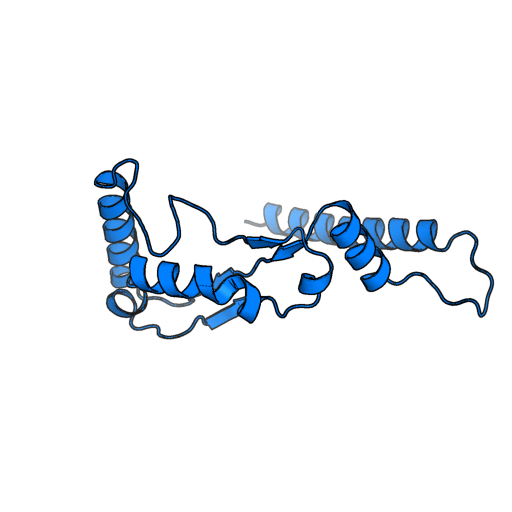10 ? 7.553 -0.698 3.806 1.00 89.62 110 ALA A N 1
ATOM 888 C CA . ALA A 1 110 ? 6.268 -0.017 3.923 1.00 89.62 110 ALA A CA 1
ATOM 889 C C . ALA A 1 110 ? 5.690 -0.108 5.340 1.00 89.62 110 ALA A C 1
ATOM 891 O O . ALA A 1 110 ? 5.143 0.879 5.827 1.00 89.62 110 ALA A O 1
ATOM 892 N N . GLN A 1 111 ? 5.863 -1.240 6.032 1.00 88.44 111 GLN A N 1
ATOM 893 C CA . GLN A 1 111 ? 5.375 -1.404 7.406 1.00 88.44 111 GLN A CA 1
ATOM 894 C C . GLN A 1 111 ? 6.131 -0.493 8.371 1.00 88.44 111 GLN A C 1
ATOM 896 O O . GLN A 1 111 ? 5.544 0.120 9.258 1.00 88.44 111 GLN A O 1
ATOM 901 N N . THR A 1 112 ? 7.434 -0.343 8.150 1.00 91.94 112 THR A N 1
ATOM 902 C CA . THR A 1 112 ? 8.280 0.578 8.909 1.00 91.94 112 THR A CA 1
ATOM 903 C C . THR A 1 112 ? 7.884 2.031 8.667 1.00 91.94 112 THR A C 1
ATOM 905 O O . THR A 1 112 ? 7.734 2.788 9.627 1.00 91.94 112 THR A O 1
ATOM 908 N N . ALA A 1 113 ? 7.685 2.417 7.403 1.00 90.69 113 ALA A N 1
ATOM 909 C CA . ALA A 1 113 ? 7.272 3.769 7.045 1.00 90.69 113 ALA A CA 1
ATOM 910 C C . ALA A 1 113 ? 5.904 4.116 7.647 1.00 90.69 113 ALA A C 1
ATOM 912 O O . ALA A 1 113 ? 5.773 5.172 8.251 1.00 90.69 113 ALA A O 1
ATOM 913 N N . LEU A 1 114 ? 4.929 3.203 7.558 1.00 90.56 114 LEU A N 1
ATOM 914 C CA . LEU A 1 114 ? 3.541 3.418 7.980 1.00 90.56 114 LEU A CA 1
ATOM 915 C C . LEU A 1 114 ? 3.292 3.200 9.474 1.00 90.56 114 LEU A C 1
ATOM 917 O O . LEU A 1 114 ? 2.235 3.588 9.973 1.00 90.56 114 LEU A O 1
ATOM 921 N N . LYS A 1 115 ? 4.234 2.613 10.221 1.00 89.56 115 LYS A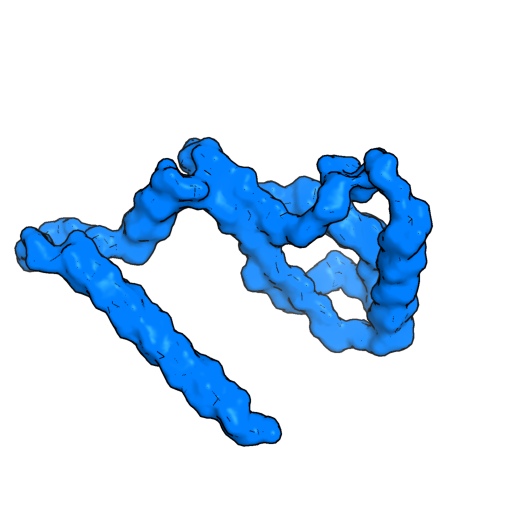 N 1
ATOM 922 C CA . LYS A 1 115 ? 4.077 2.348 11.661 1.00 89.56 115 LYS A CA 1
ATOM 923 C C . LYS A 1 115 ? 3.557 3.556 12.465 1.00 89.56 115 LYS A C 1
ATOM 925 O O . LYS A 1 115 ? 2.652 3.364 13.281 1.00 89.56 115 LYS A O 1
ATOM 930 N N . PRO A 1 116 ? 4.040 4.797 12.235 1.00 88.56 116 PRO A N 1
ATOM 931 C CA . PRO A 1 116 ? 3.544 5.972 12.945 1.00 88.56 116 PRO A CA 1
ATOM 932 C C . PRO A 1 116 ? 2.069 6.291 12.684 1.00 88.56 116 PRO A C 1
ATOM 934 O O . PRO A 1 116 ? 1.484 6.975 13.516 1.00 88.56 116 PRO A O 1
ATOM 937 N N . LEU A 1 117 ? 1.488 5.829 11.569 1.00 86.00 117 LEU A N 1
ATOM 938 C CA . LEU A 1 117 ? 0.060 5.935 11.234 1.00 86.00 117 LEU A CA 1
ATOM 939 C C . LEU A 1 117 ? -0.753 4.750 11.768 1.00 86.00 117 LEU A C 1
ATOM 941 O O . LEU A 1 117 ? -1.869 4.933 12.255 1.00 86.00 117 LEU A O 1
ATOM 945 N N . ILE A 1 118 ? -0.188 3.544 11.696 1.00 87.88 118 ILE A N 1
ATOM 946 C CA . ILE A 1 118 ? -0.870 2.305 12.081 1.00 87.88 118 ILE A CA 1
ATOM 947 C C . ILE A 1 118 ? -1.121 2.265 13.592 1.00 87.88 118 ILE A C 1
ATOM 949 O O . ILE A 1 118 ? -2.250 1.994 14.004 1.00 87.88 118 ILE A O 1
ATOM 953 N N . ASP A 1 119 ? -0.118 2.570 14.429 1.00 88.19 119 ASP A N 1
ATOM 954 C CA . ASP A 1 119 ? -0.292 2.456 15.887 1.00 88.19 119 ASP A CA 1
ATOM 955 C C . ASP A 1 119 ? -1.415 3.382 16.411 1.00 88.19 119 ASP A C 1
ATOM 957 O O . ASP A 1 119 ? -2.273 2.910 17.167 1.00 88.19 119 ASP A O 1
ATOM 961 N N . PRO A 1 120 ? -1.492 4.672 16.010 1.00 87.69 120 PRO A N 1
ATOM 962 C CA . PRO A 1 120 ? -2.600 5.529 16.418 1.00 87.69 120 PRO A CA 1
ATOM 963 C C . PRO A 1 120 ? -3.946 5.073 15.863 1.00 87.69 120 PRO A C 1
ATOM 965 O O . PRO A 1 120 ? -4.923 5.118 16.600 1.00 87.69 120 PRO A O 1
ATOM 968 N N . ALA A 1 121 ? -4.020 4.596 14.617 1.00 87.25 121 ALA A N 1
ATOM 969 C CA . ALA A 1 121 ? -5.275 4.109 14.045 1.00 87.25 121 ALA A CA 1
ATOM 970 C C . ALA A 1 121 ? -5.834 2.895 14.814 1.00 87.25 121 ALA A C 1
ATOM 972 O O . ALA A 1 121 ? -7.031 2.835 15.112 1.00 87.25 121 ALA A O 1
ATOM 973 N N . LEU A 1 122 ? -4.971 1.953 15.207 1.00 88.81 122 LEU A N 1
ATOM 974 C CA . LEU A 1 122 ? -5.359 0.804 16.034 1.00 88.81 122 LEU A CA 1
ATOM 975 C C . LEU A 1 122 ? -5.781 1.226 17.447 1.00 88.81 122 LEU A C 1
ATOM 977 O O . LEU A 1 122 ? -6.763 0.711 17.980 1.00 88.81 122 LEU A O 1
ATOM 981 N N . SER A 1 123 ? -5.077 2.196 18.033 1.00 88.94 123 SER A N 1
ATOM 982 C CA . SER A 1 123 ? -5.420 2.757 19.344 1.00 88.94 123 SER A CA 1
ATOM 983 C C . SER A 1 123 ? -6.773 3.481 19.325 1.00 88.94 123 SER A C 1
ATOM 985 O O . SER A 1 123 ? -7.632 3.233 20.168 1.00 88.94 123 SER A O 1
ATOM 987 N N . VAL A 1 124 ? -6.998 4.333 18.321 1.00 89.62 124 VAL A N 1
ATOM 988 C CA . VAL A 1 124 ? -8.215 5.145 18.171 1.00 89.62 124 VAL A CA 1
ATOM 989 C C . VAL A 1 124 ? -9.428 4.285 17.858 1.00 89.62 124 VAL A C 1
ATOM 991 O O . VAL A 1 124 ? -10.493 4.534 18.405 1.00 89.62 124 VAL A O 1
ATOM 994 N N . SER A 1 125 ? -9.284 3.266 17.012 1.00 91.06 125 SER A N 1
ATOM 995 C CA . SER A 1 125 ? -10.388 2.350 16.701 1.00 91.06 125 SER A CA 1
ATOM 996 C C . SER A 1 125 ? -10.771 1.450 17.867 1.00 91.06 125 SER A C 1
ATOM 998 O O . SER A 1 125 ? -11.889 0.941 17.882 1.00 91.06 125 SER A O 1
ATOM 1000 N N . LYS A 1 126 ? -9.865 1.235 18.834 1.00 93.88 126 LYS A N 1
ATOM 1001 C CA . LYS A 1 126 ? -10.017 0.216 19.883 1.00 93.88 126 LYS A CA 1
ATOM 1002 C C . LYS A 1 126 ? -10.396 -1.147 19.303 1.00 93.88 126 LYS A C 1
ATOM 1004 O O . LYS A 1 126 ? -11.151 -1.909 19.903 1.00 93.88 126 LYS A O 1
ATOM 1009 N N . LEU A 1 127 ? -9.878 -1.455 18.112 1.00 93.25 127 LEU A N 1
ATOM 1010 C CA . LEU A 1 127 ? -10.277 -2.629 17.340 1.00 93.25 127 LEU A CA 1
ATOM 1011 C C . LEU A 1 127 ? -10.137 -3.912 18.159 1.00 93.25 127 LEU A C 1
ATOM 1013 O O . LEU A 1 127 ? -11.047 -4.740 18.165 1.00 93.25 127 LEU A O 1
ATOM 1017 N N . LYS A 1 128 ? -9.031 -4.052 18.897 1.00 94.25 128 LYS A N 1
ATOM 1018 C CA . LYS A 1 128 ? -8.794 -5.202 19.774 1.00 94.25 128 LYS A CA 1
ATOM 1019 C C . LYS A 1 128 ? -9.851 -5.321 20.874 1.00 94.25 128 LYS A C 1
ATOM 1021 O O . LYS A 1 128 ? -10.306 -6.427 21.136 1.00 94.25 128 LYS A O 1
ATOM 1026 N N . ASP A 1 129 ? -10.269 -4.214 21.481 1.00 95.94 129 ASP A N 1
ATOM 1027 C CA . ASP A 1 129 ? -11.251 -4.230 22.573 1.00 95.94 129 ASP A CA 1
ATOM 1028 C C . ASP A 1 129 ? -12.637 -4.652 22.072 1.00 95.94 129 ASP A C 1
ATOM 1030 O O . ASP A 1 129 ? -13.357 -5.376 22.756 1.00 95.94 129 ASP A O 1
ATOM 1034 N N . PHE A 1 130 ? -13.007 -4.223 20.863 1.00 95.50 130 PHE A N 1
ATOM 1035 C CA . PHE A 1 130 ? -14.311 -4.534 20.280 1.00 95.50 130 PHE A CA 1
ATOM 1036 C C . PHE A 1 130 ? -14.380 -5.904 19.604 1.00 95.50 130 PHE A C 1
ATOM 1038 O O . PHE A 1 130 ? -15.432 -6.538 19.623 1.00 95.50 130 PHE A O 1
ATOM 1045 N N . THR A 1 131 ? -13.291 -6.353 18.978 1.00 93.19 131 THR A N 1
ATOM 1046 C CA . THR A 1 131 ? -13.285 -7.564 18.134 1.00 93.19 131 THR A CA 1
ATOM 1047 C C . THR A 1 131 ? -12.487 -8.722 18.731 1.00 93.19 131 THR A C 1
ATOM 1049 O O . THR A 1 131 ? -12.547 -9.836 18.218 1.00 93.19 131 THR A O 1
ATOM 1052 N N . GLY A 1 132 ? -11.687 -8.472 19.772 1.00 93.75 132 GLY A N 1
ATOM 1053 C CA . GLY A 1 132 ? -10.723 -9.427 20.322 1.00 93.75 132 GLY A CA 1
ATOM 1054 C C . GLY A 1 132 ? -9.499 -9.681 19.432 1.00 93.75 132 GLY A C 1
ATOM 1055 O O . GLY A 1 132 ? -8.609 -10.435 19.824 1.00 93.75 132 GLY A O 1
ATOM 1056 N N . ARG A 1 133 ? -9.417 -9.078 18.236 1.00 92.12 133 ARG A N 1
ATOM 1057 C CA . ARG A 1 133 ? -8.344 -9.342 17.268 1.00 92.12 133 ARG A CA 1
ATOM 1058 C C . ARG A 1 133 ? -7.111 -8.487 17.559 1.00 92.12 133 ARG A C 1
ATOM 1060 O O . ARG A 1 133 ? -7.180 -7.262 17.599 1.00 92.12 133 ARG A O 1
ATOM 1067 N N . GLU A 1 134 ? -5.957 -9.132 17.713 1.00 90.56 134 GLU A N 1
ATOM 1068 C CA . GLU A 1 134 ? -4.682 -8.435 17.949 1.00 90.56 134 GLU A CA 1
ATOM 1069 C C . GLU A 1 134 ? -3.930 -8.077 16.663 1.00 90.56 134 GLU A C 1
ATOM 1071 O O . GLU A 1 134 ? -3.162 -7.118 16.635 1.00 90.56 134 GLU A O 1
ATOM 1076 N N . LYS A 1 135 ? -4.122 -8.862 15.601 1.00 91.69 135 LYS A N 1
ATOM 1077 C CA . LYS A 1 135 ? -3.405 -8.746 14.327 1.00 91.69 135 LYS A CA 1
ATOM 1078 C C . LYS A 1 135 ? -4.385 -8.930 13.169 1.00 91.69 135 LYS A C 1
ATOM 1080 O O . LYS A 1 135 ? -5.357 -9.671 13.345 1.00 91.69 135 LYS A O 1
ATOM 1085 N N . PRO A 1 136 ? -4.153 -8.269 12.025 1.00 92.62 136 PRO A N 1
ATOM 1086 C CA . PRO A 1 136 ? -4.959 -8.494 10.832 1.00 92.62 136 PRO A CA 1
ATOM 1087 C C . PRO A 1 136 ? -4.794 -9.936 10.347 1.00 92.62 136 PRO A C 1
ATOM 1089 O O . PRO A 1 136 ? -3.745 -10.555 10.549 1.00 92.62 136 PRO A O 1
ATOM 1092 N N . THR A 1 137 ? -5.824 -10.453 9.687 1.00 94.12 137 THR A N 1
ATOM 1093 C CA . THR A 1 137 ? -5.773 -11.751 9.006 1.00 94.12 137 THR A CA 1
ATOM 1094 C C . THR A 1 137 ? -4.904 -11.650 7.754 1.00 94.12 137 THR A C 1
ATOM 1096 O O . THR A 1 137 ? -4.097 -12.539 7.486 1.00 94.12 137 THR A O 1
ATOM 1099 N N . VAL A 1 138 ? -5.029 -10.539 7.018 1.00 93.00 138 VAL A N 1
ATOM 1100 C CA . VAL A 1 138 ? -4.274 -10.268 5.789 1.00 93.00 138 VAL A CA 1
ATOM 1101 C C . VAL A 1 138 ? -3.727 -8.841 5.814 1.00 93.00 138 VAL A C 1
ATOM 1103 O O . VAL A 1 138 ? -4.405 -7.905 6.237 1.00 93.00 138 VAL A O 1
ATOM 1106 N N . ILE A 1 139 ? -2.487 -8.679 5.349 1.00 88.75 139 ILE A N 1
ATOM 1107 C CA . ILE A 1 139 ? -1.862 -7.379 5.092 1.00 88.75 139 ILE A CA 1
ATOM 1108 C C . ILE A 1 139 ? -1.508 -7.330 3.607 1.00 88.75 139 ILE A C 1
ATOM 1110 O O . ILE A 1 139 ? -0.824 -8.231 3.119 1.00 88.75 139 ILE A O 1
ATOM 1114 N N . THR A 1 140 ? -1.984 -6.301 2.905 1.00 84.69 140 THR A N 1
ATOM 1115 C CA . THR A 1 140 ? -1.648 -6.023 1.493 1.00 84.69 140 THR A CA 1
ATOM 1116 C C . THR A 1 140 ? -0.876 -4.719 1.364 1.00 84.69 140 THR A C 1
ATOM 1118 O O . THR A 1 140 ? -1.074 -3.831 2.230 1.00 84.69 140 THR A O 1
#

Organism: Camellia sinensis var. sinensis (NCBI:tx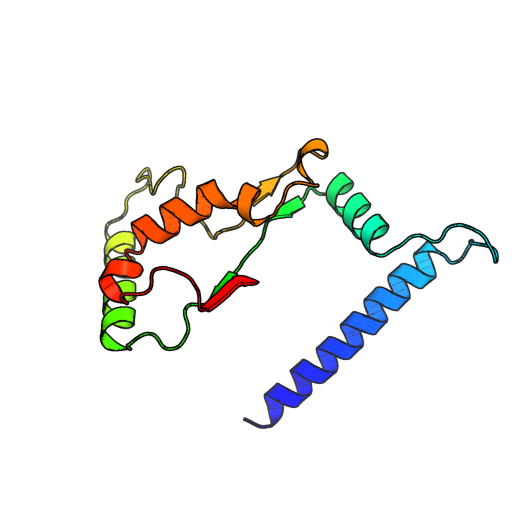id542762)

Foldseek 3Di:
DVPPVVVVVVVVVVVVVVVVVVQCVQCVPPDPPDDGQDPVNVVLVVCQVPFDKQDKDFAAPPFDPQLVVVLVVLLVVVVVPDDPPDDQQPDDDDDQIDTGNDSVCNPDDSCVRSVSVVVSVCVSSVSCVSRVDPGGPDMD